Protein AF-A0A1L9RQD1-F1 (afdb_monomer_lite)

Foldseek 3Di:
DDPPDDPPPPPPPPPCPVPDPPLPAAEFFGFDDFQVSHDPQWGQDDADPRTTGIDGD

pLDDT: mean 76.75, std 18.7, range [38.97, 96.06]

Secondary structure (DSSP, 8-state):
------------------TT-----B-TT-B-SSGGGBPTTEEEEEEETTEEEEEE-

InterPro domains:
  IPR011696 Huwentoxin-1 family [PF07740] (24-56)

Structure (mmCIF, N/CA/C/O backbone):
data_AF-A0A1L9RQD1-F1
#
_entry.id   AF-A0A1L9RQD1-F1
#
loop_
_atom_site.group_PDB
_atom_site.id
_atom_site.type_symbol
_atom_site.label_atom_id
_atom_site.label_alt_id
_atom_site.label_comp_id
_atom_site.label_asym_id
_atom_site.label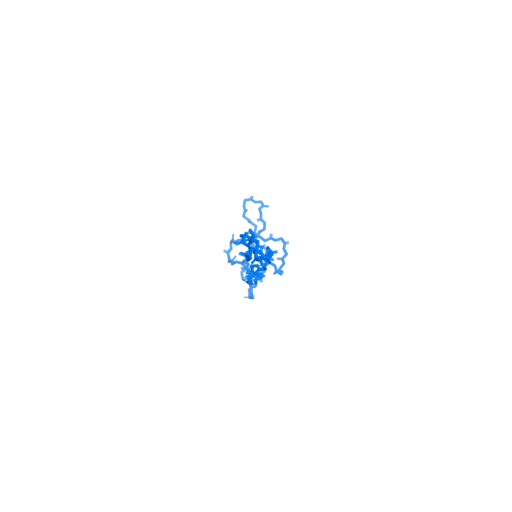_entity_id
_atom_site.label_seq_id
_atom_site.pdbx_PDB_ins_code
_atom_site.Cartn_x
_atom_site.Cartn_y
_atom_site.Cartn_z
_atom_site.occupancy
_atom_site.B_iso_or_equiv
_atom_site.auth_seq_id
_atom_site.auth_comp_id
_atom_site.auth_asym_id
_atom_site.auth_atom_id
_atom_site.pdbx_PDB_model_num
ATOM 1 N N . MET A 1 1 ? 59.176 -24.080 14.286 1.00 51.38 1 MET A N 1
ATOM 2 C CA . MET A 1 1 ? 58.875 -23.437 12.985 1.00 51.38 1 MET A CA 1
ATOM 3 C C . MET A 1 1 ? 57.636 -24.093 12.394 1.00 51.38 1 MET A C 1
ATOM 5 O O . MET A 1 1 ? 57.564 -25.310 12.451 1.00 51.38 1 MET A O 1
ATOM 9 N N . LYS A 1 2 ? 56.737 -23.292 11.801 1.00 55.69 2 LYS A N 1
ATOM 10 C CA . LYS A 1 2 ? 55.594 -23.693 10.948 1.00 55.69 2 LYS A CA 1
ATOM 11 C C . LYS A 1 2 ? 54.315 -24.183 11.651 1.00 55.69 2 LYS A C 1
ATOM 13 O O . LYS A 1 2 ? 53.907 -25.322 11.496 1.00 55.69 2 LYS A O 1
ATOM 18 N N . LEU A 1 3 ? 53.626 -23.254 12.313 1.00 55.47 3 LEU A N 1
ATOM 19 C CA . LEU A 1 3 ? 52.158 -23.282 12.473 1.00 55.47 3 LEU A CA 1
ATOM 20 C C . LEU A 1 3 ? 51.524 -21.940 12.047 1.00 55.47 3 LEU A C 1
ATOM 22 O O . LEU A 1 3 ? 50.477 -21.534 12.526 1.00 55.47 3 LEU A O 1
ATOM 26 N N . LEU A 1 4 ? 52.187 -21.234 11.129 1.00 58.09 4 LEU A N 1
ATOM 27 C CA . LEU A 1 4 ? 51.682 -20.023 10.483 1.00 58.09 4 LEU A CA 1
ATOM 28 C C . LEU A 1 4 ? 51.272 -20.403 9.066 1.00 58.09 4 LEU A C 1
ATOM 30 O O . LEU A 1 4 ? 51.993 -20.137 8.109 1.00 58.09 4 LEU A O 1
ATOM 34 N N . ASN A 1 5 ? 50.173 -21.135 8.934 1.00 55.28 5 ASN A N 1
ATOM 35 C CA . ASN A 1 5 ? 49.590 -21.361 7.626 1.00 55.28 5 ASN A CA 1
ATOM 36 C C . ASN A 1 5 ? 48.071 -21.348 7.738 1.00 55.28 5 ASN A C 1
ATOM 38 O O . ASN A 1 5 ? 47.490 -22.125 8.488 1.00 55.28 5 ASN A O 1
ATOM 42 N N . LEU A 1 6 ? 47.485 -20.463 6.934 1.00 59.25 6 LEU A N 1
ATOM 43 C CA . LEU A 1 6 ? 46.120 -20.547 6.432 1.00 59.25 6 LEU A CA 1
ATOM 44 C C . LEU A 1 6 ? 45.005 -20.357 7.461 1.00 59.25 6 LEU A C 1
ATOM 46 O O . LEU A 1 6 ? 44.231 -21.265 7.731 1.00 59.25 6 LEU A O 1
ATOM 50 N N . ILE A 1 7 ? 44.817 -19.115 7.904 1.00 61.44 7 ILE A N 1
ATOM 51 C CA . ILE A 1 7 ? 43.460 -18.646 8.213 1.00 61.44 7 ILE A CA 1
ATOM 52 C C . ILE A 1 7 ? 43.196 -17.371 7.408 1.00 61.44 7 ILE A C 1
ATOM 54 O O . ILE A 1 7 ? 42.945 -16.287 7.922 1.00 61.44 7 ILE A O 1
ATOM 58 N N . MET A 1 8 ? 43.312 -17.543 6.088 1.00 59.16 8 MET A N 1
ATOM 59 C CA . MET A 1 8 ? 42.640 -16.738 5.072 1.00 59.16 8 MET A CA 1
ATOM 60 C C . MET A 1 8 ? 41.132 -16.977 5.211 1.00 59.16 8 MET A C 1
ATOM 62 O O . MET A 1 8 ? 40.547 -17.732 4.443 1.00 59.16 8 MET A O 1
AT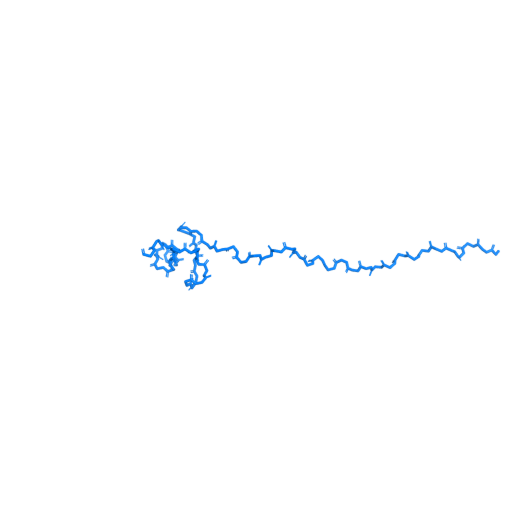OM 66 N N . LEU A 1 9 ? 40.492 -16.379 6.211 1.00 58.00 9 LEU A N 1
ATOM 67 C CA . LEU A 1 9 ? 39.051 -16.158 6.147 1.00 58.00 9 LEU A CA 1
ATOM 68 C C . LEU A 1 9 ? 38.836 -14.672 5.939 1.00 58.00 9 LEU A C 1
ATOM 70 O O . LEU A 1 9 ? 38.509 -13.918 6.851 1.00 58.00 9 LEU A O 1
ATOM 74 N N . SER A 1 10 ? 39.084 -14.283 4.689 1.00 54.56 10 SER A N 1
ATOM 75 C CA . SER A 1 10 ? 38.511 -13.108 4.061 1.00 54.56 10 SER A CA 1
ATOM 76 C C . SER A 1 10 ? 37.052 -13.022 4.492 1.00 54.56 10 SER A C 1
ATOM 78 O O . SER A 1 10 ? 36.214 -13.791 4.017 1.00 54.56 10 SER A O 1
ATOM 80 N N . LEU A 1 11 ? 36.758 -12.102 5.412 1.00 58.34 11 LEU A N 1
ATOM 81 C CA . LEU A 1 11 ? 35.411 -11.599 5.628 1.00 58.34 11 LEU A CA 1
ATOM 82 C C . LEU A 1 11 ? 35.029 -10.866 4.340 1.00 58.34 11 LEU A C 1
ATOM 84 O O . LEU A 1 11 ? 35.082 -9.643 4.242 1.00 58.34 11 LEU A O 1
ATOM 88 N N . VAL A 1 12 ? 34.683 -11.642 3.314 1.00 59.44 12 VAL A N 1
ATOM 89 C CA . VAL A 1 12 ? 33.820 -11.176 2.247 1.00 59.44 12 VAL A CA 1
ATOM 90 C C . VAL A 1 12 ? 32.508 -10.937 2.964 1.00 59.44 12 VAL A C 1
ATOM 92 O O . VAL A 1 12 ? 31.747 -11.866 3.228 1.00 59.44 12 VAL A O 1
ATOM 95 N N . GLY A 1 13 ? 32.320 -9.695 3.406 1.00 53.47 13 GLY A N 1
ATOM 96 C CA . GLY A 1 13 ? 31.034 -9.223 3.861 1.00 53.47 13 GLY A CA 1
ATOM 97 C C . GLY A 1 13 ? 30.070 -9.513 2.729 1.00 53.47 13 GLY A C 1
ATOM 98 O O . GLY A 1 13 ? 30.072 -8.821 1.713 1.00 53.47 13 GLY A O 1
ATOM 99 N N . ILE A 1 14 ? 29.287 -10.575 2.883 1.00 57.28 14 ILE A N 1
ATOM 100 C CA . ILE A 1 14 ? 28.084 -10.758 2.102 1.00 57.28 14 ILE A CA 1
ATOM 101 C C . ILE A 1 14 ? 27.190 -9.639 2.619 1.00 57.28 14 ILE A C 1
ATOM 103 O O . ILE A 1 14 ? 26.429 -9.811 3.568 1.00 57.28 14 ILE A O 1
ATOM 107 N N . ALA A 1 15 ? 27.338 -8.444 2.044 1.00 54.44 15 ALA A N 1
ATOM 108 C CA . ALA A 1 15 ? 26.207 -7.560 1.930 1.00 54.44 15 ALA A CA 1
ATOM 109 C C . ALA A 1 15 ? 25.190 -8.414 1.186 1.00 54.44 15 ALA A C 1
ATOM 111 O O . ALA A 1 15 ? 25.297 -8.621 -0.023 1.00 54.44 15 ALA A O 1
ATOM 112 N N . ALA A 1 16 ? 24.289 -9.031 1.947 1.00 50.22 16 ALA A N 1
ATOM 113 C CA . ALA A 1 16 ? 23.089 -9.614 1.414 1.00 50.22 16 ALA A CA 1
ATOM 114 C C . ALA A 1 16 ? 22.337 -8.436 0.795 1.00 50.22 16 ALA A C 1
ATOM 116 O O . ALA A 1 16 ? 21.517 -7.786 1.436 1.00 50.22 16 ALA A O 1
ATOM 117 N N . ALA A 1 17 ? 22.688 -8.099 -0.445 1.00 53.69 17 ALA A N 1
ATOM 118 C CA . ALA A 1 17 ? 21.774 -7.463 -1.355 1.00 53.69 17 ALA A CA 1
ATOM 119 C C . ALA A 1 17 ? 20.625 -8.458 -1.440 1.00 53.69 17 ALA A C 1
ATOM 121 O O . ALA A 1 17 ? 20.738 -9.468 -2.132 1.00 53.69 17 ALA A O 1
ATOM 122 N N . ALA A 1 18 ? 19.601 -8.244 -0.609 1.00 53.62 18 ALA A N 1
ATOM 123 C CA . ALA A 1 18 ? 18.376 -9.013 -0.655 1.00 53.62 18 ALA A CA 1
ATOM 124 C C . ALA A 1 18 ? 17.922 -8.978 -2.121 1.00 53.62 18 ALA A C 1
ATOM 126 O O . ALA A 1 18 ? 17.621 -7.892 -2.630 1.00 53.62 18 ALA A O 1
ATOM 127 N N . PRO A 1 19 ? 17.986 -10.107 -2.844 1.00 38.97 19 PRO A N 1
ATOM 128 C CA . PRO A 1 19 ? 17.601 -10.117 -4.236 1.00 38.97 19 PRO A CA 1
ATOM 129 C C . PRO A 1 19 ? 16.099 -9.857 -4.257 1.00 38.97 19 PRO A C 1
ATOM 131 O O . PRO A 1 19 ? 15.330 -10.587 -3.638 1.00 38.97 19 PRO A O 1
ATOM 134 N N . GLY A 1 20 ? 15.695 -8.777 -4.917 1.00 47.38 20 GLY A N 1
ATOM 135 C CA . GLY A 1 20 ? 14.286 -8.508 -5.158 1.00 47.38 20 GLY A CA 1
ATOM 136 C C . GLY A 1 20 ? 13.518 -7.987 -3.946 1.00 47.38 20 GLY A C 1
ATOM 137 O O . GLY A 1 20 ? 12.487 -8.546 -3.584 1.00 47.38 20 GLY A O 1
ATOM 138 N N . LEU A 1 21 ? 13.873 -6.796 -3.452 1.00 48.25 21 LEU A N 1
ATOM 139 C CA . LEU A 1 21 ? 12.799 -5.848 -3.137 1.00 48.25 21 LEU A CA 1
ATOM 140 C C . LEU A 1 21 ? 12.222 -5.340 -4.473 1.00 48.25 21 LEU A C 1
ATOM 142 O O . LEU A 1 21 ? 12.283 -4.157 -4.797 1.00 48.25 21 LEU A O 1
ATOM 146 N N . GLU A 1 22 ? 11.703 -6.258 -5.299 1.00 53.72 22 GLU A N 1
ATOM 147 C CA . GLU A 1 22 ? 10.666 -5.888 -6.250 1.00 53.72 22 GLU A CA 1
ATOM 148 C C . GLU A 1 22 ? 9.659 -5.134 -5.398 1.00 53.72 22 GLU A C 1
ATOM 150 O O . GLU A 1 22 ? 9.211 -5.664 -4.375 1.00 53.72 22 GLU A O 1
ATOM 155 N N . LYS A 1 23 ? 9.421 -3.860 -5.717 1.00 59.88 23 LYS A N 1
ATOM 156 C CA . LYS A 1 23 ? 8.418 -3.060 -5.027 1.00 59.88 23 LYS A CA 1
ATOM 157 C C . LYS A 1 23 ? 7.095 -3.779 -5.280 1.00 59.88 23 LYS A C 1
ATOM 159 O O . LYS A 1 23 ? 6.465 -3.570 -6.310 1.00 59.88 23 LYS A O 1
ATOM 164 N N . ARG A 1 24 ? 6.760 -4.735 -4.406 1.00 74.50 24 ARG A N 1
ATOM 165 C CA . ARG A 1 24 ? 5.502 -5.463 -4.442 1.00 74.50 24 ARG A CA 1
ATOM 166 C C . ARG A 1 24 ? 4.467 -4.388 -4.243 1.00 74.50 24 ARG A C 1
ATOM 168 O O . ARG A 1 24 ? 4.462 -3.709 -3.222 1.00 74.50 24 ARG A O 1
ATOM 175 N N . CYS A 1 25 ? 3.707 -4.175 -5.294 1.00 87.12 25 CYS A N 1
ATOM 176 C CA . CYS A 1 25 ? 2.598 -3.269 -5.254 1.00 87.12 25 CYS A CA 1
ATOM 177 C C . CYS A 1 25 ? 1.552 -3.790 -4.253 1.00 87.12 25 CYS A C 1
ATOM 179 O O . CYS A 1 25 ? 1.448 -4.993 -4.001 1.00 87.12 25 CYS A O 1
ATOM 181 N N . ASP A 1 26 ? 0.815 -2.867 -3.664 1.00 91.31 26 ASP A N 1
ATOM 182 C CA . ASP A 1 26 ? -0.248 -3.091 -2.708 1.00 91.31 26 ASP A CA 1
ATOM 183 C C . ASP A 1 26 ? -1.540 -3.495 -3.436 1.00 91.31 26 ASP A C 1
ATOM 185 O O . ASP A 1 26 ? -1.935 -2.907 -4.452 1.00 91.31 26 ASP A O 1
ATOM 189 N N . ASP A 1 27 ? -2.186 -4.536 -2.911 1.00 90.81 27 ASP A N 1
ATOM 190 C CA . ASP A 1 27 ? -3.429 -5.103 -3.440 1.00 90.81 27 ASP A CA 1
ATOM 191 C C . ASP A 1 27 ? -4.672 -4.387 -2.866 1.00 90.81 27 ASP A C 1
ATOM 193 O O . ASP A 1 27 ? -4.570 -3.420 -2.112 1.00 90.81 27 ASP A O 1
ATOM 197 N N . VAL A 1 28 ? -5.882 -4.824 -3.213 1.00 92.12 28 VAL A N 1
ATOM 198 C CA . VAL A 1 28 ? -7.130 -4.153 -2.817 1.00 92.12 28 VAL A CA 1
ATOM 199 C C . VAL A 1 28 ? -7.282 -4.110 -1.288 1.00 92.12 28 VAL A C 1
ATOM 201 O O . VAL A 1 28 ? -7.011 -5.083 -0.590 1.00 92.12 28 VAL A O 1
ATOM 204 N N . LEU A 1 29 ? -7.734 -2.968 -0.756 1.00 91.06 29 LEU A N 1
ATOM 205 C CA . LEU A 1 29 ? -7.841 -2.664 0.687 1.00 91.06 29 LEU A CA 1
ATOM 206 C C . LEU A 1 29 ? -6.503 -2.571 1.445 1.00 91.06 29 LEU A C 1
ATOM 208 O O . LEU A 1 29 ? -6.518 -2.248 2.636 1.00 91.06 29 LEU A O 1
ATOM 212 N N . MET A 1 30 ? -5.358 -2.789 0.793 1.00 92.38 30 MET A N 1
ATOM 213 C CA . MET A 1 30 ? -4.055 -2.510 1.396 1.00 92.38 30 MET A CA 1
ATOM 214 C C . MET A 1 30 ? -3.840 -1.002 1.483 1.00 92.38 30 MET A C 1
ATOM 216 O O . MET A 1 30 ? -4.277 -0.242 0.617 1.00 92.38 30 MET A O 1
ATOM 220 N N . THR A 1 31 ? -3.194 -0.564 2.564 1.00 93.69 31 THR A N 1
ATOM 221 C CA . THR A 1 31 ? -2.941 0.859 2.808 1.00 93.69 31 THR A CA 1
ATOM 222 C C . THR A 1 31 ? -1.920 1.392 1.815 1.00 93.69 31 THR A C 1
ATOM 224 O O . THR A 1 31 ? -0.850 0.818 1.671 1.00 93.69 31 THR A O 1
ATOM 227 N N . CYS A 1 32 ? -2.221 2.524 1.191 1.00 92.81 32 CYS A N 1
ATOM 228 C CA . CYS A 1 32 ? -1.384 3.149 0.174 1.00 92.81 32 CYS A CA 1
ATOM 229 C C . CYS A 1 32 ? -1.171 4.636 0.475 1.00 92.81 32 CYS A C 1
ATOM 231 O O . CYS A 1 32 ? -1.926 5.257 1.229 1.00 92.81 32 CYS A O 1
ATOM 233 N N . LYS A 1 33 ? -0.127 5.221 -0.121 1.00 92.56 33 LYS A N 1
ATOM 234 C CA . LYS A 1 33 ? 0.137 6.669 -0.051 1.00 92.56 33 LYS A CA 1
ATOM 235 C C . LYS A 1 33 ? -0.032 7.344 -1.404 1.00 92.56 33 LYS A C 1
ATOM 237 O O . LYS A 1 33 ? -0.472 8.487 -1.465 1.00 92.56 33 LYS A O 1
ATOM 242 N N . THR A 1 34 ? 0.330 6.645 -2.471 1.00 91.69 34 THR A N 1
ATOM 243 C CA . THR A 1 34 ? 0.296 7.123 -3.851 1.00 91.69 34 THR A CA 1
ATOM 244 C C . THR A 1 34 ? -0.247 6.040 -4.779 1.00 91.69 34 THR A C 1
ATOM 246 O O . THR A 1 34 ? -0.303 4.866 -4.418 1.00 91.69 34 THR A O 1
ATOM 249 N N . HIS A 1 35 ? -0.655 6.415 -5.994 1.00 90.62 35 HIS A N 1
ATOM 250 C CA . HIS A 1 35 ? -1.139 5.441 -6.978 1.00 90.62 35 HIS A CA 1
ATOM 251 C C . HIS A 1 35 ? -0.064 4.417 -7.382 1.00 90.62 35 HIS A C 1
ATOM 253 O O . HIS A 1 35 ? -0.420 3.278 -7.656 1.00 90.62 35 HIS A O 1
ATOM 259 N N . ASP A 1 36 ? 1.220 4.794 -7.354 1.00 88.69 36 ASP A N 1
ATOM 260 C CA . ASP A 1 36 ? 2.379 3.924 -7.621 1.00 88.69 36 ASP A CA 1
ATOM 261 C C . ASP A 1 36 ? 2.647 2.876 -6.535 1.00 88.69 36 ASP A C 1
ATOM 263 O O . ASP A 1 36 ? 3.501 2.004 -6.707 1.00 88.69 36 ASP A O 1
ATOM 267 N N . ASP A 1 37 ? 1.978 2.983 -5.387 1.00 90.00 37 ASP A N 1
ATOM 268 C CA . ASP A 1 37 ? 2.026 1.928 -4.382 1.00 90.00 37 ASP A CA 1
ATOM 269 C C . ASP A 1 37 ? 1.078 0.789 -4.763 1.00 90.00 37 ASP A C 1
ATOM 271 O O . ASP A 1 37 ? 1.383 -0.353 -4.469 1.00 90.00 37 ASP A O 1
ATOM 275 N N . CYS A 1 38 ? -0.008 1.058 -5.495 1.00 92.62 38 CYS A N 1
ATOM 276 C CA . CYS A 1 38 ? -1.012 0.057 -5.842 1.00 92.62 38 CYS A CA 1
ATOM 277 C C . CYS A 1 38 ? -0.658 -0.758 -7.091 1.00 92.62 38 CYS A C 1
ATOM 279 O O . CYS A 1 38 ? -0.011 -0.272 -8.020 1.00 92.62 38 CYS A O 1
ATOM 281 N N . CYS A 1 39 ? -1.133 -2.004 -7.146 1.00 93.19 39 CYS A N 1
ATOM 282 C CA . CYS A 1 39 ? -0.892 -2.868 -8.299 1.00 93.19 39 CYS A CA 1
ATOM 283 C C . CYS A 1 39 ? -1.542 -2.362 -9.596 1.00 93.19 39 CYS A C 1
ATOM 285 O O . CYS A 1 39 ? -2.498 -1.582 -9.560 1.00 93.19 39 CYS A O 1
ATOM 287 N N . PRO A 1 40 ? -1.046 -2.800 -10.772 1.00 92.12 40 PRO A N 1
ATOM 288 C CA . PRO A 1 40 ? -1.640 -2.439 -12.054 1.00 92.12 40 PRO A CA 1
ATOM 289 C C . PRO A 1 40 ? -3.152 -2.702 -12.074 1.00 92.12 40 PRO A C 1
ATOM 291 O O . PRO A 1 40 ? -3.606 -3.787 -11.727 1.00 92.12 40 PRO A O 1
ATOM 294 N N . GLY A 1 41 ? -3.932 -1.700 -12.485 1.00 91.75 41 GLY A N 1
ATOM 295 C CA . GLY A 1 41 ? -5.403 -1.753 -12.462 1.00 91.75 41 GLY A CA 1
ATOM 296 C C . GLY A 1 41 ? -6.040 -1.209 -11.179 1.00 91.75 41 GLY A C 1
ATOM 297 O O . GLY A 1 41 ? -7.252 -1.008 -11.147 1.00 91.75 41 GLY A O 1
ATOM 298 N N . LEU A 1 42 ? -5.235 -0.890 -10.165 1.00 95.38 42 LEU A N 1
ATOM 299 C CA . LEU A 1 42 ? -5.676 -0.271 -8.920 1.00 95.38 42 LEU A CA 1
ATOM 300 C C . LEU A 1 42 ? -5.219 1.195 -8.828 1.00 95.38 42 LEU A C 1
ATOM 302 O O . LEU A 1 42 ? -4.313 1.647 -9.533 1.00 95.38 42 LEU A O 1
ATOM 306 N N . ALA A 1 43 ? -5.871 1.957 -7.957 1.00 94.50 43 ALA A N 1
ATOM 307 C CA . ALA A 1 43 ? -5.548 3.328 -7.609 1.00 94.50 43 ALA A CA 1
ATOM 308 C C . ALA A 1 43 ? -5.725 3.552 -6.104 1.00 94.50 43 ALA A C 1
ATOM 310 O O . ALA A 1 43 ? -6.645 3.030 -5.477 1.00 94.50 43 ALA A O 1
ATOM 311 N N . CYS A 1 44 ? -4.849 4.373 -5.527 1.00 94.50 44 CYS A N 1
ATOM 312 C CA . CYS A 1 44 ? -4.945 4.804 -4.139 1.00 94.50 44 CYS A CA 1
ATOM 313 C C . CYS A 1 44 ? -6.055 5.855 -3.941 1.00 94.50 44 CYS A C 1
ATOM 315 O O . CYS A 1 44 ? -5.785 7.053 -3.891 1.00 94.50 44 CYS A O 1
ATOM 317 N N . THR A 1 45 ? -7.314 5.416 -3.907 1.00 95.06 45 THR A N 1
ATOM 318 C CA . THR A 1 45 ? -8.502 6.291 -3.818 1.00 95.06 45 THR A CA 1
ATOM 319 C C . THR A 1 45 ? -9.524 5.845 -2.773 1.00 95.06 45 THR A C 1
ATOM 321 O O . THR A 1 45 ? -10.402 6.631 -2.417 1.00 95.06 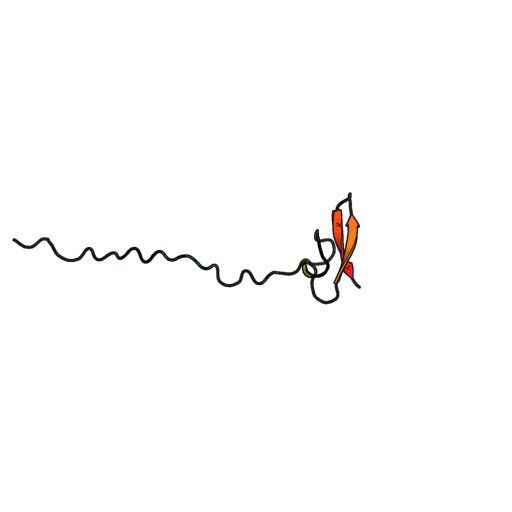45 THR A O 1
ATOM 324 N N . GLY A 1 46 ?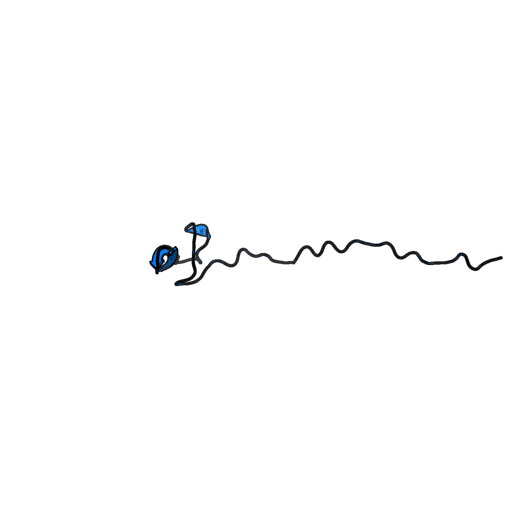 -9.420 4.627 -2.239 1.00 91.50 46 GLY A N 1
ATOM 325 C CA . GLY A 1 46 ? -10.310 4.179 -1.170 1.00 91.50 46 GLY A CA 1
ATOM 326 C C . GLY A 1 46 ? -9.910 4.773 0.167 1.00 91.50 46 GLY A C 1
ATOM 327 O O . GLY A 1 46 ? -8.733 5.024 0.396 1.00 91.50 46 GLY A O 1
ATOM 328 N N . LYS A 1 47 ? -10.863 4.969 1.083 1.00 93.69 47 LYS A N 1
ATOM 329 C CA . LYS A 1 47 ? -10.564 5.419 2.448 1.00 93.69 47 LYS A CA 1
ATOM 330 C C . LYS A 1 47 ? -11.252 4.534 3.478 1.00 93.69 47 LYS A C 1
ATOM 332 O O . LYS A 1 47 ? -12.477 4.479 3.523 1.00 93.69 47 LYS A O 1
ATOM 337 N N . ILE A 1 48 ? -10.464 3.868 4.320 1.00 90.75 48 ILE A N 1
ATOM 338 C CA . ILE A 1 48 ? -10.944 2.955 5.365 1.00 90.75 48 ILE A CA 1
ATOM 339 C C . ILE A 1 48 ? -10.326 3.373 6.692 1.00 90.75 48 ILE A C 1
ATOM 341 O O . ILE A 1 48 ? -9.107 3.468 6.821 1.00 90.75 48 ILE A O 1
ATOM 345 N N . THR A 1 49 ? -11.173 3.659 7.683 1.00 90.44 49 THR A N 1
ATOM 346 C CA . THR A 1 49 ? -10.735 4.029 9.044 1.00 90.44 49 THR A CA 1
ATOM 347 C C . THR A 1 49 ? -9.704 5.173 9.042 1.00 90.44 49 THR A C 1
ATOM 349 O O . THR A 1 49 ? -8.757 5.195 9.818 1.00 90.44 49 THR A O 1
ATOM 352 N N . GLY A 1 50 ? -9.859 6.129 8.120 1.00 91.50 50 GLY A N 1
ATOM 353 C CA . GLY A 1 50 ? -8.962 7.280 7.988 1.00 91.50 50 GLY A CA 1
ATOM 354 C C . GLY A 1 50 ? -7.719 7.069 7.114 1.00 91.50 50 GLY A C 1
ATOM 355 O O . GLY A 1 50 ? -7.113 8.068 6.734 1.00 91.50 50 GLY A O 1
ATOM 356 N N . ASN A 1 51 ? -7.386 5.834 6.726 1.00 93.56 51 ASN A N 1
ATOM 357 C CA . ASN A 1 51 ? -6.252 5.519 5.852 1.00 93.56 51 ASN A CA 1
ATOM 358 C C . ASN A 1 51 ? -6.687 5.385 4.392 1.00 93.56 51 ASN A C 1
ATOM 360 O O . ASN A 1 51 ? -7.785 4.898 4.119 1.00 93.56 51 ASN A O 1
ATOM 364 N N . TRP A 1 52 ? -5.820 5.796 3.466 1.00 95.06 52 TRP A N 1
ATOM 365 C CA . TRP A 1 52 ? -6.026 5.555 2.040 1.00 95.06 52 TRP A CA 1
ATOM 366 C C . TRP A 1 52 ? -5.682 4.111 1.695 1.00 95.06 52 TRP A C 1
ATOM 368 O O . TRP A 1 52 ? -4.715 3.566 2.222 1.00 95.06 52 TRP A O 1
ATOM 378 N N . VAL A 1 53 ? -6.477 3.497 0.826 1.00 95.81 53 VAL A N 1
ATOM 379 C CA . VAL A 1 53 ? -6.311 2.113 0.392 1.00 95.81 53 VAL A CA 1
ATOM 380 C C . VAL A 1 53 ? -6.439 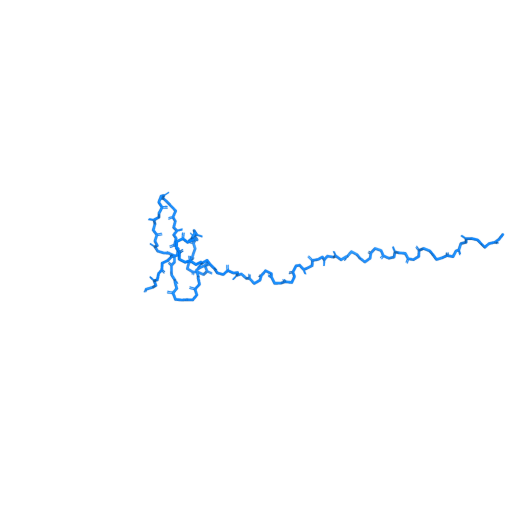1.977 -1.119 1.00 95.81 53 VAL A C 1
ATOM 382 O 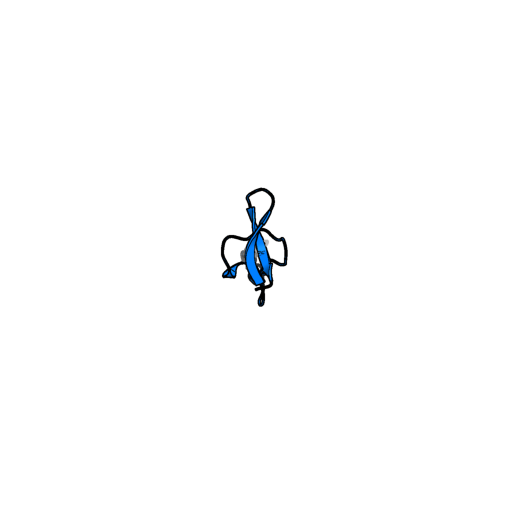O . VAL A 1 53 ? -7.105 2.781 -1.781 1.00 95.81 53 VAL A O 1
ATOM 385 N N . CYS A 1 54 ? -5.816 0.939 -1.665 1.00 96.06 54 CYS A N 1
ATOM 386 C CA . CYS A 1 54 ? -5.932 0.614 -3.077 1.00 96.06 54 CYS A CA 1
ATOM 387 C C . CYS A 1 54 ? -7.342 0.110 -3.406 1.00 96.06 54 CYS A C 1
ATOM 389 O O . CYS A 1 54 ? -7.894 -0.759 -2.723 1.00 96.06 54 CYS A O 1
ATOM 391 N N . GLN A 1 55 ? -7.918 0.649 -4.476 1.00 95.12 55 GLN A N 1
ATOM 392 C CA . GLN A 1 55 ? -9.191 0.225 -5.051 1.00 95.12 55 GLN A CA 1
ATOM 393 C C . GLN A 1 55 ? -9.070 0.070 -6.568 1.00 95.12 55 GLN A C 1
ATOM 395 O O . GLN A 1 55 ? -8.171 0.665 -7.160 1.00 95.12 55 GLN A O 1
ATOM 400 N N . PRO A 1 56 ? -9.949 -0.714 -7.212 1.00 93.19 56 PRO A N 1
ATOM 401 C CA . PRO A 1 56 ? -10.019 -0.771 -8.669 1.00 93.19 56 PRO A CA 1
ATOM 402 C C . PRO A 1 56 ? -10.210 0.628 -9.263 1.00 93.19 56 PRO A C 1
ATOM 404 O O . PRO A 1 56 ? -10.969 1.425 -8.707 1.00 93.19 56 PRO A O 1
ATOM 407 N N . LYS A 1 57 ? -9.493 0.919 -10.354 1.00 82.62 57 LYS A N 1
ATOM 408 C CA . LYS A 1 57 ? -9.707 2.137 -11.149 1.00 82.62 57 LYS A CA 1
ATOM 409 C C . LYS A 1 57 ? -11.116 2.202 -11.732 1.00 82.62 57 LYS A C 1
ATOM 411 O O . LYS A 1 57 ? -11.655 1.129 -12.082 1.00 82.62 57 LYS A O 1
#

Sequence (57 aa):
MKLLNLIMLSLVGIAAAAPGLEKRCDDVLMTCKTHDDCCPGLACTGKITGNWVCQPK

Organism: NCBI:txid1073089

Radius of gyration: 23.63 Å; chains: 1; bounding box: 70×31×25 Å